Protein AF-A0A2M9P378-F1 (afdb_monomer_lite)

Foldseek 3Di:
DVVVVVVVVVVVVVVVVCVVQFPDDDDDDDDDDDPDPDDQPADKDWDADDDPDGDIDMDHDHPVVVVVRCCRRPVDD

Sequence (77 aa):
MESNAVITKVLNGTILAVKSVLPFSLDIQKPSLFRQPFEQESISVLIGMTGDIRGRLIIEGTNECISKIGERMFGMP

Secondary structure (DSSP, 8-state):
-HHHHHHHHHHHHHHHHHHHHSSSPPP-PPP----SPPP--SEEEEEEE-SSS-EEEEEEE-HHHHHHHHHHHH---

Radius of gyration: 14.38 Å; chains: 1; bounding box: 31×22×40 Å

Structure (mmCIF, N/CA/C/O backbone):
data_AF-A0A2M9P378-F1
#
_entry.id   AF-A0A2M9P378-F1
#
loop_
_atom_site.group_PDB
_atom_site.id
_atom_site.type_symbol
_atom_site.label_atom_id
_atom_site.label_alt_id
_atom_site.label_comp_id
_atom_site.label_asym_id
_atom_site.label_entity_id
_atom_site.label_seq_id
_atom_site.pdbx_PDB_ins_code
_atom_site.Cartn_x
_atom_site.Cartn_y
_atom_site.Cartn_z
_atom_site.occupancy
_atom_site.B_iso_or_equiv
_atom_site.auth_seq_id
_atom_site.auth_comp_id
_atom_site.auth_asym_id
_atom_site.auth_atom_id
_atom_site.pdbx_PDB_model_num
ATOM 1 N N . MET A 1 1 ? -12.899 -3.426 21.340 1.00 43.25 1 MET A N 1
ATOM 2 C CA . MET A 1 1 ? -12.607 -4.546 20.413 1.00 43.25 1 MET A CA 1
ATOM 3 C C . MET A 1 1 ? -13.068 -4.267 18.978 1.00 43.25 1 MET A C 1
ATOM 5 O O . MET A 1 1 ? -12.396 -4.734 18.070 1.00 43.25 1 MET A O 1
ATOM 9 N N . GLU A 1 2 ? -14.118 -3.466 18.740 1.00 48.06 2 GLU A N 1
ATOM 10 C CA . GLU A 1 2 ? -14.620 -3.152 17.383 1.00 48.06 2 GLU A CA 1
ATOM 11 C C . GLU A 1 2 ? -13.622 -2.428 16.458 1.00 48.06 2 GLU A C 1
ATOM 13 O O . GLU A 1 2 ? -13.583 -2.719 15.264 1.00 48.06 2 GLU A O 1
ATOM 18 N N . SER A 1 3 ? -12.749 -1.557 16.985 1.00 60.12 3 SER A N 1
ATOM 19 C CA . SER A 1 3 ? -11.786 -0.805 16.158 1.00 60.12 3 SER A CA 1
ATOM 20 C C . SER A 1 3 ? -10.802 -1.688 15.382 1.00 60.12 3 SER A C 1
ATOM 22 O O . SER A 1 3 ? -10.435 -1.342 14.262 1.00 60.12 3 SER A O 1
ATOM 24 N N . ASN A 1 4 ? -10.400 -2.845 15.925 1.00 70.12 4 ASN A N 1
ATOM 25 C CA . ASN A 1 4 ? -9.452 -3.728 15.235 1.00 70.12 4 ASN A CA 1
ATOM 26 C C . ASN A 1 4 ? -10.080 -4.391 14.008 1.00 70.12 4 ASN A C 1
ATOM 28 O O . ASN A 1 4 ? -9.440 -4.459 12.965 1.00 70.12 4 ASN A O 1
ATOM 32 N N . ALA A 1 5 ? -11.340 -4.822 14.097 1.00 85.56 5 ALA A N 1
ATOM 33 C CA . ALA A 1 5 ? -12.019 -5.467 12.976 1.00 85.56 5 ALA A CA 1
ATOM 34 C C . ALA A 1 5 ? -12.172 -4.514 11.780 1.00 85.56 5 ALA A C 1
ATOM 36 O O . ALA A 1 5 ? -12.009 -4.923 10.631 1.00 85.56 5 ALA A O 1
ATOM 37 N N . VAL A 1 6 ? -12.441 -3.235 12.052 1.00 87.62 6 VAL A N 1
ATOM 38 C CA . VAL A 1 6 ? -12.544 -2.185 11.032 1.00 87.62 6 VAL A CA 1
ATOM 39 C C . VAL A 1 6 ? -11.196 -1.947 10.349 1.00 87.62 6 VAL A C 1
ATOM 41 O O . VAL A 1 6 ? -11.121 -1.987 9.122 1.00 87.62 6 VAL A O 1
ATOM 44 N N . ILE A 1 7 ? -10.118 -1.783 11.121 1.00 88.69 7 ILE A N 1
ATOM 45 C CA . ILE A 1 7 ? -8.764 -1.593 10.576 1.00 88.69 7 ILE A CA 1
ATOM 46 C C . ILE A 1 7 ? -8.339 -2.810 9.747 1.00 88.69 7 ILE A C 1
ATOM 48 O O . ILE A 1 7 ? -7.830 -2.651 8.639 1.00 88.69 7 ILE A O 1
ATOM 52 N N . THR A 1 8 ? -8.602 -4.028 10.227 1.00 91.19 8 THR A N 1
ATOM 53 C CA . THR A 1 8 ? -8.313 -5.260 9.481 1.00 91.19 8 THR A CA 1
ATOM 54 C C . THR A 1 8 ? -9.062 -5.315 8.150 1.00 91.19 8 THR A C 1
ATOM 56 O O . THR A 1 8 ? -8.472 -5.708 7.146 1.00 91.19 8 THR A O 1
ATOM 59 N N . LYS A 1 9 ? -10.332 -4.891 8.101 1.00 91.75 9 LYS A N 1
ATOM 60 C CA . LYS A 1 9 ? -11.093 -4.822 6.842 1.00 91.75 9 LYS A CA 1
ATOM 61 C C . LYS A 1 9 ? -10.472 -3.836 5.858 1.00 91.75 9 LYS A C 1
ATOM 63 O O . LYS A 1 9 ? -10.303 -4.191 4.695 1.00 91.75 9 LYS A O 1
ATOM 68 N N . VAL A 1 10 ? -10.103 -2.640 6.324 1.00 92.06 10 VAL A N 1
ATOM 69 C CA . VAL A 1 10 ? -9.442 -1.631 5.480 1.00 92.06 10 VAL A CA 1
ATOM 70 C C . VAL A 1 10 ? -8.111 -2.165 4.954 1.00 92.06 10 VAL A C 1
ATOM 72 O O . VAL A 1 10 ? -7.894 -2.148 3.749 1.00 92.06 10 VAL A O 1
ATOM 75 N N . LEU A 1 11 ? -7.259 -2.724 5.820 1.00 92.31 11 LEU A N 1
ATOM 76 C CA . LEU A 1 11 ? -5.968 -3.297 5.422 1.00 92.31 11 LEU A CA 1
ATOM 77 C C . LEU A 1 11 ? -6.124 -4.418 4.389 1.00 92.31 11 LEU A C 1
ATOM 79 O O . LEU A 1 11 ? -5.457 -4.398 3.358 1.00 92.31 11 LEU A O 1
ATOM 83 N N . ASN A 1 12 ? -7.027 -5.370 4.632 1.00 94.00 12 ASN A N 1
ATOM 84 C CA . ASN A 1 12 ? -7.262 -6.481 3.710 1.00 94.00 12 ASN A CA 1
ATOM 85 C C . ASN A 1 12 ? -7.828 -6.001 2.367 1.00 94.00 12 ASN A C 1
ATOM 87 O O . ASN A 1 12 ? -7.423 -6.511 1.323 1.00 94.00 12 ASN A O 1
ATOM 91 N N . GLY A 1 13 ? -8.726 -5.012 2.384 1.00 93.94 13 GLY A N 1
ATOM 92 C CA . GLY A 1 13 ? -9.252 -4.382 1.174 1.00 93.94 13 GLY A CA 1
ATOM 93 C C . GLY A 1 13 ? -8.155 -3.694 0.363 1.00 93.94 13 GLY A C 1
ATOM 94 O O . GLY A 1 13 ? -8.060 -3.910 -0.843 1.00 93.94 13 GLY A O 1
ATOM 95 N N . THR A 1 14 ? -7.271 -2.945 1.026 1.00 93.81 14 THR A N 1
ATOM 96 C CA . THR A 1 14 ? -6.113 -2.315 0.380 1.00 93.81 14 THR A CA 1
ATOM 97 C C . THR A 1 14 ? -5.170 -3.361 -0.210 1.00 93.81 14 THR A C 1
ATOM 99 O O . THR A 1 14 ? -4.790 -3.243 -1.370 1.00 93.81 14 THR A O 1
ATOM 102 N N . ILE A 1 15 ? -4.836 -4.426 0.529 1.00 93.75 15 ILE A N 1
ATOM 103 C CA . ILE A 1 15 ? -3.980 -5.515 0.024 1.00 93.75 15 ILE A CA 1
ATOM 104 C C . ILE A 1 15 ? -4.596 -6.163 -1.221 1.00 93.75 15 ILE A C 1
ATOM 106 O O . ILE A 1 15 ? -3.882 -6.432 -2.187 1.00 93.75 15 ILE A O 1
ATOM 110 N N . LEU A 1 16 ? -5.908 -6.411 -1.212 1.00 94.88 16 LEU A N 1
ATOM 111 C CA . LEU A 1 16 ? -6.617 -6.987 -2.352 1.00 94.88 16 LEU A CA 1
ATOM 112 C C . LEU A 1 16 ? -6.552 -6.068 -3.579 1.00 94.88 16 LEU A C 1
ATOM 114 O O . LEU A 1 16 ? -6.200 -6.535 -4.659 1.00 94.88 16 LEU A O 1
ATOM 118 N N . ALA A 1 17 ? -6.838 -4.775 -3.404 1.00 93.69 17 ALA A N 1
ATOM 119 C CA . ALA A 1 17 ? -6.798 -3.789 -4.482 1.00 93.69 17 ALA A CA 1
ATOM 120 C C . ALA A 1 17 ? -5.390 -3.645 -5.080 1.00 93.69 17 ALA A C 1
ATOM 122 O O . ALA A 1 17 ? -5.214 -3.635 -6.295 1.00 93.69 17 ALA A O 1
ATOM 123 N N . VAL A 1 18 ? -4.364 -3.596 -4.229 1.00 92.12 18 VAL A N 1
ATOM 124 C CA . VAL A 1 18 ? -2.970 -3.496 -4.673 1.00 92.12 18 VAL A CA 1
ATOM 125 C C . VAL A 1 18 ? -2.564 -4.754 -5.453 1.00 92.12 18 VAL A C 1
ATOM 127 O O . VAL A 1 18 ? -1.974 -4.641 -6.525 1.00 92.12 18 VAL A O 1
ATOM 130 N N . LYS A 1 19 ? -2.947 -5.951 -4.987 1.00 91.38 19 LYS A N 1
ATOM 131 C CA . LYS A 1 19 ? -2.689 -7.217 -5.699 1.00 91.38 19 LYS A CA 1
ATOM 132 C C . LYS A 1 19 ? -3.415 -7.334 -7.039 1.00 91.38 19 LYS A C 1
ATOM 134 O O . LYS A 1 19 ? -2.919 -8.036 -7.912 1.00 91.38 19 LYS A O 1
ATOM 139 N N . SER A 1 20 ? -4.581 -6.708 -7.205 1.00 92.62 20 SER A N 1
ATOM 140 C CA . SER A 1 20 ? -5.328 -6.773 -8.467 1.00 92.62 20 SER A CA 1
ATOM 141 C C . SER A 1 20 ? -4.830 -5.781 -9.516 1.00 92.62 20 SER A C 1
ATOM 143 O O . SER A 1 20 ? -5.114 -5.963 -10.695 1.00 92.62 20 SER A O 1
ATOM 145 N N . VAL A 1 21 ? -4.141 -4.717 -9.094 1.00 92.19 21 VAL A N 1
ATOM 146 C CA . VAL A 1 21 ? -3.666 -3.644 -9.979 1.00 92.19 21 VAL A CA 1
ATOM 147 C C . VAL A 1 21 ? -2.189 -3.8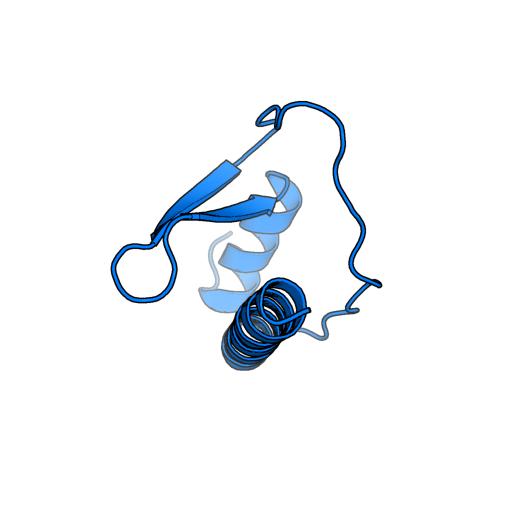10 -10.339 1.00 92.19 21 VAL A C 1
ATOM 149 O O . VAL A 1 21 ? -1.812 -3.561 -11.482 1.00 92.19 21 VAL A O 1
ATOM 152 N N . LEU A 1 22 ? -1.343 -4.217 -9.387 1.00 90.56 22 LEU A N 1
ATOM 153 C CA . LEU A 1 22 ? 0.101 -4.288 -9.606 1.00 90.56 22 LEU A CA 1
ATOM 154 C C . LEU A 1 22 ? 0.505 -5.577 -10.349 1.00 90.56 22 LEU A C 1
ATOM 156 O O . LEU A 1 22 ? 0.200 -6.675 -9.880 1.00 90.56 22 LEU A O 1
ATOM 160 N N . PRO A 1 23 ? 1.248 -5.484 -11.469 1.00 88.62 23 PRO A N 1
ATOM 161 C CA . PRO A 1 23 ? 1.604 -6.627 -12.314 1.00 88.62 23 PRO A CA 1
ATOM 162 C C . PRO A 1 23 ? 2.853 -7.378 -11.810 1.00 88.62 23 PRO A C 1
ATOM 164 O O . PRO A 1 23 ? 3.747 -7.725 -12.586 1.00 88.62 23 PRO A O 1
ATOM 167 N N . PHE A 1 24 ? 2.966 -7.608 -10.502 1.00 86.38 24 PHE A N 1
ATOM 168 C CA . PHE A 1 24 ? 4.067 -8.366 -9.901 1.00 86.38 24 PHE A CA 1
ATOM 169 C C . PHE A 1 24 ? 3.660 -9.015 -8.575 1.00 86.38 24 PHE A C 1
ATOM 171 O O . PHE A 1 24 ? 2.710 -8.605 -7.910 1.00 86.38 24 PHE A O 1
ATOM 178 N N . SER A 1 25 ? 4.398 -10.056 -8.184 1.00 87.00 25 SER A N 1
ATOM 179 C CA . SER A 1 25 ? 4.191 -10.749 -6.915 1.00 87.00 25 SER A CA 1
ATOM 180 C C . SER A 1 25 ? 4.591 -9.858 -5.742 1.00 87.00 25 SER A C 1
ATOM 182 O O . SER A 1 25 ? 5.740 -9.425 -5.649 1.00 87.00 25 SER A O 1
ATOM 184 N N . LEU A 1 26 ? 3.649 -9.624 -4.835 1.00 88.50 26 LEU A N 1
ATOM 185 C CA . LEU A 1 26 ? 3.855 -8.846 -3.619 1.00 88.50 26 LEU A CA 1
ATOM 186 C C . LEU A 1 26 ? 4.013 -9.773 -2.421 1.00 88.50 26 LEU A C 1
ATOM 188 O O . LEU A 1 26 ? 3.141 -10.610 -2.169 1.00 88.50 26 LEU A O 1
ATOM 192 N N . ASP A 1 27 ? 5.078 -9.565 -1.656 1.00 91.19 27 ASP A N 1
ATOM 193 C CA . ASP A 1 27 ? 5.214 -10.146 -0.327 1.00 91.19 27 ASP A CA 1
ATOM 194 C C . ASP A 1 27 ? 4.576 -9.212 0.709 1.00 91.19 27 ASP A C 1
ATOM 196 O O . ASP A 1 27 ? 4.949 -8.044 0.833 1.00 91.19 27 ASP A O 1
ATOM 200 N N . ILE A 1 28 ? 3.566 -9.712 1.420 1.00 91.50 28 ILE A N 1
ATOM 201 C CA . ILE A 1 28 ? 2.800 -8.922 2.386 1.00 91.50 28 ILE A CA 1
ATOM 202 C C . ILE A 1 28 ? 3.325 -9.216 3.784 1.00 91.50 28 ILE A C 1
ATOM 204 O O . ILE A 1 28 ? 3.074 -10.278 4.355 1.00 91.50 28 ILE A O 1
ATOM 208 N N . GLN A 1 29 ? 4.015 -8.232 4.347 1.00 93.06 29 GLN A N 1
ATOM 209 C CA . GLN A 1 29 ? 4.553 -8.297 5.699 1.00 93.06 29 GLN A CA 1
ATOM 210 C C . GLN A 1 29 ? 3.452 -8.161 6.761 1.00 93.06 29 GLN A C 1
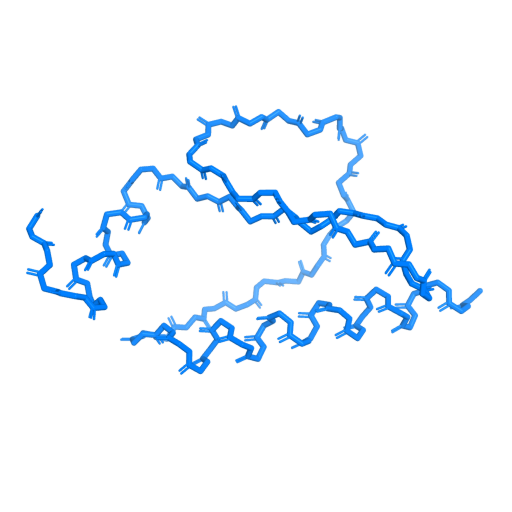ATOM 212 O O . GLN A 1 29 ? 2.360 -7.642 6.510 1.00 93.06 29 GLN A O 1
ATOM 217 N N . LYS A 1 30 ? 3.735 -8.641 7.978 1.00 91.19 30 LYS A N 1
ATOM 218 C CA . LYS A 1 30 ? 2.783 -8.553 9.095 1.00 91.19 30 LYS A CA 1
ATOM 219 C C . LYS A 1 30 ? 2.528 -7.084 9.472 1.00 91.19 30 LYS A C 1
ATOM 221 O O . LYS A 1 30 ? 3.497 -6.341 9.629 1.00 91.19 30 LYS A O 1
ATOM 226 N N . PRO A 1 31 ? 1.263 -6.673 9.691 1.00 91.75 31 PRO A N 1
ATOM 227 C CA . PRO A 1 31 ? 0.953 -5.332 10.173 1.00 91.75 31 PRO A CA 1
ATOM 228 C C . PRO A 1 31 ? 1.637 -5.049 11.512 1.00 91.75 31 PRO A C 1
ATOM 230 O O . PRO A 1 31 ? 1.665 -5.907 12.398 1.00 91.75 31 PRO A O 1
ATOM 233 N N . SER A 1 32 ? 2.144 -3.832 11.676 1.00 90.44 32 SER A N 1
ATOM 234 C CA . SER A 1 32 ? 2.780 -3.369 12.906 1.00 90.44 32 SER A CA 1
ATOM 235 C C . SER A 1 32 ? 2.185 -2.034 13.350 1.00 90.44 32 SER A C 1
ATOM 237 O O . SER A 1 32 ? 1.627 -1.278 12.554 1.00 90.44 32 SER A O 1
ATOM 239 N N . LEU A 1 33 ? 2.263 -1.757 14.653 1.00 88.81 33 LEU A N 1
ATOM 240 C CA . LEU A 1 33 ? 1.838 -0.473 15.196 1.00 88.81 33 LEU A CA 1
ATOM 241 C C . LEU A 1 33 ? 2.986 0.528 15.076 1.00 88.81 33 LEU A C 1
ATOM 243 O O . LEU A 1 33 ? 4.022 0.372 15.723 1.00 88.81 33 LEU A O 1
ATOM 247 N N . PHE A 1 34 ? 2.763 1.583 14.305 1.00 86.50 34 PHE A N 1
ATOM 248 C CA . PHE A 1 34 ? 3.684 2.705 14.204 1.00 86.50 34 PHE A CA 1
ATOM 249 C C . PHE A 1 34 ? 3.464 3.659 15.388 1.00 86.50 34 PHE A C 1
ATOM 251 O O . PHE A 1 34 ? 2.358 4.160 15.586 1.00 86.50 34 PHE A O 1
ATOM 258 N N . ARG A 1 35 ? 4.488 3.850 16.231 1.00 86.81 35 ARG A N 1
ATOM 259 C CA . ARG A 1 35 ? 4.396 4.669 17.460 1.00 86.81 35 ARG A CA 1
ATOM 260 C C . ARG A 1 35 ? 4.936 6.087 17.298 1.00 86.81 35 ARG A C 1
ATOM 262 O O . ARG A 1 35 ? 4.587 6.954 18.092 1.00 86.81 35 ARG A O 1
ATOM 269 N N . GLN A 1 36 ? 5.801 6.298 16.314 1.00 85.06 36 GLN A N 1
ATOM 270 C CA . GLN A 1 36 ? 6.386 7.601 16.027 1.00 85.06 36 GLN A CA 1
ATOM 271 C C . GLN A 1 36 ? 5.472 8.413 15.098 1.00 85.06 36 GLN A C 1
ATOM 273 O O . GLN A 1 36 ? 4.629 7.829 14.410 1.00 85.06 36 GLN A O 1
ATOM 278 N N . PRO A 1 37 ? 5.585 9.750 15.081 1.00 82.38 37 PRO A N 1
ATOM 279 C CA . PRO A 1 37 ? 4.942 10.560 14.056 1.00 82.38 37 PRO A CA 1
ATOM 280 C C . PRO A 1 37 ? 5.364 10.087 12.664 1.00 82.38 37 PRO A C 1
ATOM 282 O O . PRO A 1 37 ? 6.509 9.696 12.457 1.00 82.38 37 PRO A O 1
ATOM 285 N N . PHE A 1 38 ? 4.423 10.088 11.722 1.00 81.75 38 PHE A N 1
ATOM 286 C CA . PHE A 1 38 ? 4.734 9.778 10.331 1.00 81.75 38 PHE A CA 1
ATOM 287 C C . PHE A 1 38 ? 5.562 10.917 9.734 1.00 81.75 38 PHE A C 1
ATOM 289 O O . PHE A 1 38 ? 5.078 12.048 9.652 1.00 81.75 38 PHE A O 1
ATOM 296 N N . GLU A 1 39 ? 6.789 10.604 9.334 1.00 81.44 39 GLU A N 1
ATOM 297 C CA . GLU A 1 39 ? 7.658 11.480 8.558 1.00 81.44 39 GLU A CA 1
ATOM 298 C C . GLU A 1 39 ? 7.632 10.988 7.117 1.00 81.44 39 GLU A C 1
ATOM 300 O O . GLU A 1 39 ? 7.884 9.816 6.857 1.00 81.44 39 GLU A O 1
ATOM 305 N N . GLN A 1 40 ? 7.265 11.875 6.194 1.00 77.50 40 GLN A N 1
ATOM 306 C CA . GLN A 1 40 ? 7.255 11.540 4.779 1.00 77.50 40 GLN A CA 1
ATOM 307 C C . GLN A 1 40 ? 8.694 11.560 4.264 1.00 77.50 40 GLN A C 1
ATOM 309 O O . GLN A 1 40 ? 9.299 12.629 4.167 1.00 77.50 40 GLN A O 1
ATOM 314 N N . GLU A 1 41 ? 9.225 10.399 3.903 1.00 72.31 41 GLU A N 1
ATOM 315 C CA . GLU A 1 41 ? 10.579 10.271 3.367 1.00 72.31 41 GLU A CA 1
ATOM 316 C C . GLU A 1 41 ? 10.608 10.388 1.838 1.00 72.31 41 GLU A C 1
ATOM 318 O O . GLU A 1 41 ? 11.629 10.759 1.259 1.00 72.31 41 GLU A O 1
ATOM 323 N N . SER A 1 42 ? 9.517 10.048 1.143 1.00 85.88 42 SER A N 1
ATOM 324 C CA . SER A 1 42 ? 9.500 9.971 -0.328 1.00 85.88 42 SER A CA 1
ATOM 325 C C . SER A 1 42 ? 8.125 10.297 -0.932 1.00 85.88 42 SER A C 1
ATOM 327 O O . SER A 1 42 ? 7.347 11.086 -0.387 1.00 85.88 42 SER A O 1
ATOM 329 N N . ILE A 1 43 ? 7.829 9.756 -2.118 1.00 89.19 43 ILE A N 1
ATOM 330 C CA . ILE A 1 43 ? 6.540 9.922 -2.785 1.00 89.19 43 ILE A CA 1
ATOM 331 C C . ILE A 1 43 ? 5.469 9.222 -1.947 1.00 89.19 43 ILE A C 1
ATOM 333 O O . ILE A 1 43 ? 5.553 8.024 -1.670 1.00 89.19 43 ILE A O 1
ATOM 337 N N . SER A 1 44 ? 4.437 9.978 -1.572 1.00 90.56 44 SER A N 1
ATOM 338 C CA . SER A 1 44 ? 3.320 9.457 -0.793 1.00 90.56 44 SER A CA 1
ATOM 339 C C . SER A 1 44 ? 1.973 9.908 -1.346 1.00 90.56 44 SER A C 1
ATOM 341 O O . SER A 1 44 ? 1.831 10.980 -1.939 1.00 90.56 44 SER A O 1
ATOM 343 N N . VAL A 1 45 ? 0.972 9.059 -1.142 1.00 92.25 45 VAL A N 1
ATOM 344 C CA . VAL A 1 45 ? -0.434 9.325 -1.418 1.00 92.25 45 VAL A CA 1
ATOM 345 C C . VAL A 1 45 ? -1.174 9.287 -0.092 1.00 92.25 45 VAL A C 1
ATOM 347 O O . VAL A 1 45 ? -1.146 8.285 0.626 1.00 92.25 45 VAL A O 1
ATOM 350 N N . LEU A 1 46 ? -1.864 10.380 0.222 1.00 93.56 46 LEU A N 1
ATOM 351 C CA . LEU A 1 46 ? -2.695 10.501 1.411 1.00 93.56 46 LEU A CA 1
ATOM 352 C C . LEU A 1 46 ? -4.163 10.531 0.999 1.00 93.56 46 LEU A C 1
ATOM 354 O O . LEU A 1 46 ? -4.603 11.418 0.270 1.00 93.56 46 LEU A O 1
ATOM 358 N N . ILE A 1 47 ? -4.932 9.575 1.514 1.00 94.00 47 ILE A N 1
ATOM 359 C CA . ILE A 1 47 ? -6.363 9.439 1.252 1.00 94.00 47 ILE A CA 1
ATOM 360 C C . ILE A 1 47 ? -7.112 9.704 2.556 1.00 94.00 47 ILE A C 1
ATOM 362 O O . ILE A 1 47 ? -7.004 8.946 3.523 1.00 94.00 47 ILE A O 1
ATOM 366 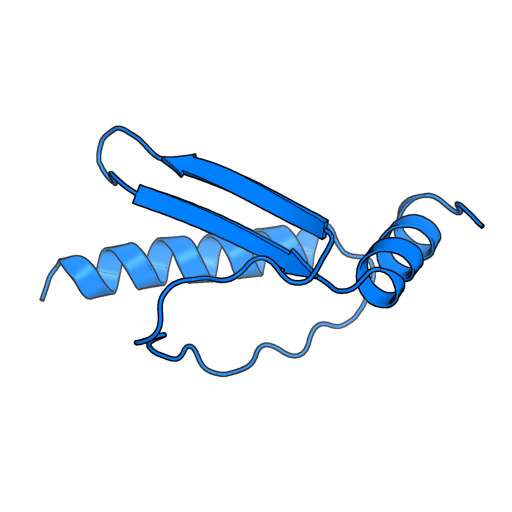N N . GLY A 1 48 ? -7.868 10.800 2.592 1.00 93.81 48 GLY A N 1
ATOM 367 C CA . GLY A 1 48 ? -8.766 11.109 3.701 1.00 93.81 48 GLY A CA 1
ATOM 368 C C . GLY A 1 48 ? -10.012 10.228 3.653 1.00 93.81 48 GLY A C 1
ATOM 369 O O . GLY A 1 48 ? -10.684 10.164 2.628 1.00 93.81 48 GLY A O 1
ATOM 370 N N . MET A 1 49 ? -10.329 9.571 4.766 1.00 92.31 49 MET A N 1
ATOM 371 C CA . MET A 1 49 ? -11.530 8.751 4.919 1.00 92.31 49 MET A CA 1
ATOM 372 C C . MET A 1 49 ? -12.505 9.429 5.882 1.00 92.31 49 MET A C 1
ATOM 374 O O . MET A 1 49 ? -12.124 9.859 6.979 1.00 92.31 49 MET A O 1
ATOM 378 N N . THR A 1 50 ? -13.762 9.529 5.461 1.00 90.88 50 THR A N 1
ATOM 379 C CA . THR A 1 50 ? -14.875 10.109 6.222 1.00 90.88 50 THR A CA 1
ATOM 380 C C . THR A 1 50 ? -16.081 9.160 6.201 1.00 90.88 50 THR A C 1
ATOM 382 O O . THR A 1 50 ? -16.117 8.213 5.417 1.00 90.88 50 THR A O 1
ATOM 385 N N . GLY A 1 51 ? -17.069 9.397 7.072 1.00 89.00 51 GLY A N 1
ATOM 386 C CA . GLY A 1 51 ? -18.229 8.513 7.249 1.00 89.00 51 GLY A CA 1
ATOM 387 C C . GLY A 1 51 ? -18.013 7.511 8.383 1.00 89.00 51 GLY A C 1
ATOM 388 O O . GLY A 1 51 ? -17.519 7.895 9.445 1.00 89.00 51 GLY A O 1
ATOM 389 N N . ASP A 1 52 ? -18.357 6.242 8.148 1.00 83.94 52 ASP A N 1
ATOM 390 C CA . ASP A 1 52 ? -18.279 5.154 9.141 1.00 83.94 52 ASP A CA 1
ATOM 391 C C . ASP A 1 52 ? -16.861 4.937 9.692 1.00 83.94 52 ASP A C 1
ATOM 393 O O . ASP A 1 52 ? -16.673 4.477 10.818 1.00 83.94 52 ASP A O 1
ATOM 397 N N . ILE A 1 53 ? -15.845 5.293 8.900 1.00 84.94 53 ILE A N 1
ATOM 398 C CA . ILE A 1 53 ? -14.440 5.289 9.298 1.00 84.94 53 ILE A CA 1
ATOM 399 C C . ILE A 1 53 ? -13.897 6.697 9.102 1.00 84.94 53 ILE A C 1
ATOM 401 O O . ILE A 1 53 ? -13.812 7.194 7.979 1.00 84.94 53 ILE A O 1
ATOM 405 N N . ARG A 1 54 ? -13.478 7.328 10.200 1.00 89.94 54 ARG A N 1
ATOM 406 C CA . ARG A 1 54 ? -12.795 8.620 10.163 1.00 89.94 54 ARG A CA 1
ATOM 407 C C . ARG A 1 54 ? -11.302 8.415 10.363 1.00 89.94 54 ARG A C 1
ATOM 409 O O . ARG A 1 54 ? -10.869 7.994 11.432 1.00 89.94 54 ARG A O 1
ATOM 416 N N . GLY A 1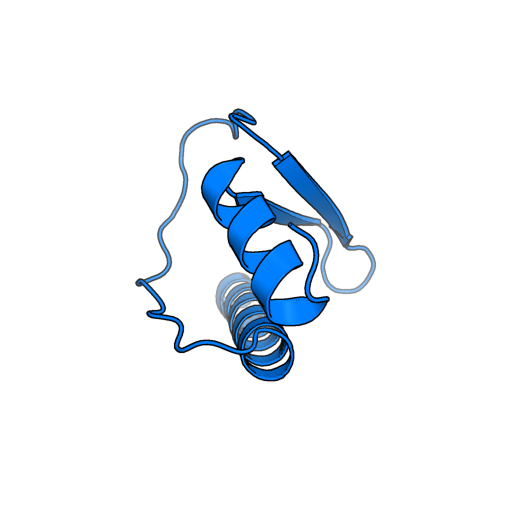 55 ? -10.512 8.721 9.343 1.00 90.31 55 GLY A N 1
ATOM 417 C CA . GLY A 1 55 ? -9.074 8.489 9.390 1.00 90.31 55 GLY A CA 1
ATOM 418 C C . GLY A 1 55 ? -8.370 8.859 8.096 1.00 90.31 55 GLY A C 1
ATOM 419 O O . GLY A 1 55 ? -8.908 9.576 7.254 1.00 90.31 55 GLY A O 1
ATOM 420 N N . ARG A 1 56 ? -7.136 8.382 7.958 1.00 91.12 56 ARG A N 1
ATOM 421 C CA . ARG A 1 56 ? -6.325 8.567 6.756 1.00 91.12 56 ARG A CA 1
ATOM 422 C C . ARG A 1 56 ? -5.664 7.247 6.397 1.00 91.12 56 ARG A C 1
ATOM 424 O O . ARG A 1 56 ? -5.113 6.592 7.279 1.00 91.12 56 ARG A O 1
ATOM 431 N N . LEU A 1 57 ? -5.709 6.892 5.120 1.00 91.94 57 LEU A N 1
ATOM 432 C CA . LEU A 1 57 ? -4.878 5.846 4.541 1.00 91.94 57 LEU A CA 1
ATOM 433 C C . LEU A 1 57 ? -3.687 6.527 3.867 1.00 91.94 57 LEU A C 1
ATOM 435 O O . LEU A 1 57 ? -3.873 7.423 3.045 1.00 91.94 57 LEU A O 1
ATOM 439 N N . ILE A 1 58 ? -2.481 6.123 4.246 1.00 92.00 58 ILE A N 1
ATOM 440 C CA . ILE A 1 58 ? -1.237 6.636 3.673 1.00 92.00 58 ILE A CA 1
ATOM 441 C C . ILE A 1 58 ? -0.575 5.486 2.922 1.00 92.00 58 ILE A C 1
ATOM 443 O O . ILE A 1 58 ? -0.441 4.389 3.466 1.00 92.00 58 ILE A O 1
ATOM 447 N N . ILE A 1 59 ? -0.197 5.738 1.673 1.00 92.06 59 ILE A N 1
ATOM 448 C CA . ILE A 1 59 ? 0.599 4.837 0.842 1.00 92.06 59 ILE A CA 1
ATOM 449 C C . ILE A 1 59 ? 1.894 5.574 0.536 1.00 92.06 59 ILE A C 1
ATOM 451 O O . ILE A 1 59 ? 1.856 6.660 -0.033 1.00 92.06 59 ILE A O 1
ATOM 455 N N . GLU A 1 60 ? 3.026 4.998 0.910 1.00 91.44 60 GLU A N 1
ATOM 456 C CA . GLU A 1 60 ? 4.345 5.579 0.678 1.00 91.44 60 GLU A CA 1
ATOM 457 C C . GLU A 1 60 ? 5.242 4.560 -0.019 1.00 91.44 60 GLU A C 1
ATOM 459 O O . GLU A 1 60 ? 5.129 3.351 0.202 1.00 91.44 60 GLU A O 1
ATOM 464 N N . GLY A 1 61 ? 6.127 5.055 -0.876 1.00 90.44 61 GLY A N 1
ATOM 465 C CA . GLY A 1 61 ? 7.171 4.259 -1.497 1.00 90.44 61 GLY A CA 1
ATOM 466 C C . GLY A 1 61 ? 8.373 5.122 -1.854 1.00 90.44 61 GLY A C 1
ATOM 467 O O . GLY A 1 61 ? 8.250 6.325 -2.085 1.00 90.44 61 GLY A O 1
ATOM 468 N N . THR A 1 62 ? 9.545 4.493 -1.925 1.00 92.25 62 THR A N 1
ATOM 469 C CA . THR A 1 62 ? 10.752 5.168 -2.410 1.00 92.25 62 THR A CA 1
ATOM 470 C C . THR A 1 62 ? 10.602 5.548 -3.883 1.00 92.25 62 THR A C 1
ATOM 472 O O . THR A 1 62 ? 9.796 4.961 -4.615 1.00 92.25 62 THR A O 1
ATOM 475 N N . ASN A 1 63 ? 11.419 6.494 -4.347 1.00 91.19 63 ASN A N 1
ATOM 476 C CA . ASN A 1 63 ? 11.456 6.865 -5.762 1.00 91.19 63 ASN A CA 1
ATOM 477 C C . ASN A 1 63 ? 11.749 5.656 -6.667 1.00 91.19 63 ASN A C 1
ATOM 479 O O . ASN A 1 63 ? 11.093 5.505 -7.698 1.00 91.19 63 ASN A O 1
ATOM 483 N N . GLU A 1 64 ? 12.663 4.754 -6.276 1.00 91.50 64 GLU A N 1
ATOM 484 C CA . GLU A 1 64 ? 12.939 3.557 -7.082 1.00 91.50 64 GLU A CA 1
ATOM 485 C C . GLU A 1 64 ? 11.747 2.599 -7.115 1.00 91.50 64 GLU A C 1
ATOM 487 O O . GLU A 1 64 ? 11.502 1.958 -8.136 1.00 91.50 64 GLU A O 1
ATOM 492 N N . CYS A 1 65 ? 11.003 2.487 -6.010 1.0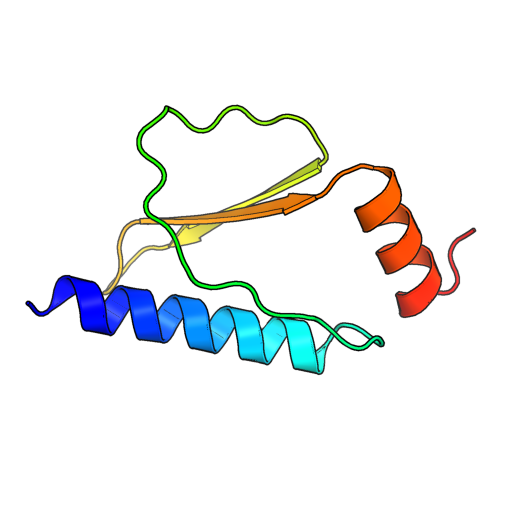0 90.44 65 CYS A N 1
ATOM 493 C CA . CYS A 1 65 ? 9.801 1.665 -5.957 1.00 90.44 65 CYS A CA 1
ATOM 494 C C . CYS A 1 65 ? 8.748 2.201 -6.932 1.00 90.44 65 CYS A C 1
ATOM 496 O O . CYS A 1 65 ? 8.315 1.477 -7.825 1.00 90.44 65 CYS A O 1
ATOM 498 N N . ILE A 1 66 ? 8.394 3.484 -6.824 1.00 90.25 66 ILE A N 1
ATOM 499 C CA . ILE A 1 66 ? 7.363 4.100 -7.668 1.00 90.25 66 ILE A CA 1
ATOM 500 C C . ILE A 1 66 ? 7.763 4.103 -9.151 1.00 90.25 66 ILE A C 1
ATOM 502 O O . ILE A 1 66 ? 6.920 3.814 -9.999 1.00 90.25 66 ILE A O 1
ATOM 506 N N . SER A 1 67 ? 9.036 4.347 -9.473 1.00 91.75 67 SER A N 1
ATOM 507 C CA . SER A 1 67 ? 9.547 4.267 -10.849 1.00 91.75 67 SER A CA 1
ATOM 508 C C . SER A 1 67 ? 9.343 2.871 -11.452 1.00 91.75 67 SER A C 1
ATOM 510 O O . SER A 1 67 ? 8.733 2.752 -12.514 1.00 91.75 67 SER A O 1
ATOM 512 N N . LYS A 1 68 ? 9.715 1.802 -10.732 1.00 91.44 68 LYS A N 1
ATOM 513 C CA . LYS A 1 68 ? 9.488 0.416 -11.185 1.00 91.44 68 LYS A CA 1
ATOM 514 C C . LYS A 1 68 ? 8.008 0.089 -11.355 1.00 91.44 68 LYS A C 1
ATOM 516 O O . LYS A 1 68 ? 7.645 -0.667 -12.253 1.00 91.44 68 LYS A O 1
ATOM 521 N N . ILE A 1 69 ? 7.145 0.639 -10.500 1.00 91.94 69 ILE A N 1
ATOM 522 C CA . ILE A 1 69 ? 5.692 0.493 -10.650 1.00 91.94 69 ILE A CA 1
ATOM 523 C C . ILE A 1 69 ? 5.233 1.145 -11.955 1.00 91.94 69 ILE A C 1
ATOM 525 O O . ILE A 1 69 ? 4.520 0.506 -12.727 1.00 91.94 69 ILE A O 1
ATOM 529 N N . GLY A 1 70 ? 5.668 2.379 -12.221 1.00 91.50 70 GLY A N 1
ATOM 530 C CA . GLY A 1 70 ? 5.350 3.111 -13.447 1.00 91.50 70 GLY A CA 1
ATOM 531 C C . GLY A 1 70 ? 5.809 2.380 -14.709 1.00 91.50 70 GLY A C 1
ATOM 532 O O . GLY A 1 70 ? 5.021 2.208 -15.641 1.00 91.50 70 GLY A O 1
ATOM 533 N N . GLU A 1 71 ? 7.038 1.868 -14.702 1.00 92.75 71 GLU A N 1
ATOM 534 C CA . GLU A 1 71 ? 7.595 1.059 -15.789 1.00 92.75 71 GLU A CA 1
ATOM 535 C C . GLU A 1 71 ? 6.758 -0.201 -16.027 1.00 92.75 71 GLU A C 1
ATOM 537 O O . GLU A 1 71 ? 6.341 -0.482 -17.150 1.00 92.75 71 GLU A O 1
ATOM 542 N N . ARG A 1 72 ? 6.440 -0.954 -14.969 1.00 91.44 72 ARG A N 1
ATOM 543 C CA . ARG A 1 72 ? 5.717 -2.225 -15.108 1.00 91.44 72 ARG A CA 1
ATOM 544 C C . ARG A 1 72 ? 4.241 -2.064 -15.447 1.00 91.44 72 ARG A C 1
ATOM 546 O O . ARG A 1 72 ? 3.700 -2.928 -16.130 1.00 91.44 72 ARG A O 1
ATOM 553 N N . MET A 1 73 ? 3.586 -1.010 -14.969 1.00 91.81 73 MET A N 1
ATOM 554 C CA . MET A 1 73 ? 2.168 -0.765 -15.243 1.00 91.81 73 MET A CA 1
ATOM 555 C C . MET A 1 73 ? 1.926 -0.091 -16.595 1.00 91.81 73 MET A C 1
ATOM 557 O O . MET A 1 73 ? 0.912 -0.371 -17.229 1.00 91.81 73 MET A O 1
ATOM 561 N N . PHE A 1 74 ? 2.826 0.795 -17.030 1.00 93.06 74 PHE A N 1
ATOM 562 C CA . PHE A 1 74 ? 2.577 1.691 -18.165 1.00 93.06 74 PHE A CA 1
ATOM 563 C C . PHE A 1 74 ? 3.692 1.699 -19.220 1.00 93.06 74 PHE A C 1
ATOM 565 O O . PHE A 1 74 ? 3.558 2.393 -20.224 1.00 93.06 74 PHE A O 1
ATOM 572 N N . GLY A 1 75 ? 4.785 0.953 -19.025 1.00 89.19 75 GLY A N 1
ATOM 573 C CA . GLY A 1 75 ? 5.932 0.948 -19.940 1.00 89.19 75 GLY A CA 1
ATOM 574 C C . GLY A 1 75 ? 6.726 2.256 -19.932 1.00 89.19 75 GLY A C 1
ATOM 575 O O . GLY A 1 75 ? 7.385 2.568 -20.921 1.00 89.19 75 GLY A O 1
ATOM 576 N N . MET A 1 76 ? 6.621 3.045 -18.856 1.00 82.44 76 MET A N 1
ATOM 577 C CA . MET A 1 76 ? 7.335 4.317 -18.721 1.00 82.44 76 MET A CA 1
ATOM 578 C C . MET A 1 76 ? 8.805 4.066 -18.338 1.00 82.44 76 MET A C 1
ATOM 580 O O . MET A 1 76 ? 9.027 3.410 -17.321 1.00 82.44 76 MET A O 1
ATOM 584 N N . PRO A 1 77 ? 9.783 4.548 -19.127 1.00 65.62 77 PRO A N 1
ATOM 585 C CA . PRO A 1 77 ? 11.204 4.440 -18.799 1.00 65.62 77 PRO A CA 1
ATOM 586 C C . PRO A 1 77 ? 11.621 5.349 -17.635 1.00 65.62 77 PRO A C 1
ATOM 588 O O . PRO A 1 77 ? 10.950 6.384 -17.406 1.00 65.62 77 PRO A O 1
#

pLDDT: mean 87.71, std 9.25, range [43.2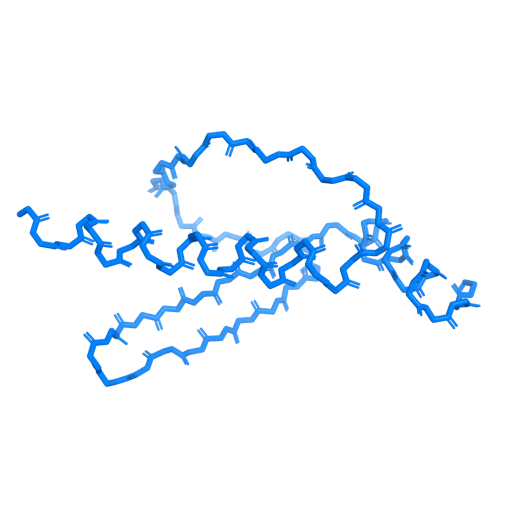5, 94.88]